Protein AF-A0A2T0B1D0-F1 (afdb_monomer_lite)

Radius of gyration: 24.34 Å; chains: 1; bounding box: 64×34×48 Å

Se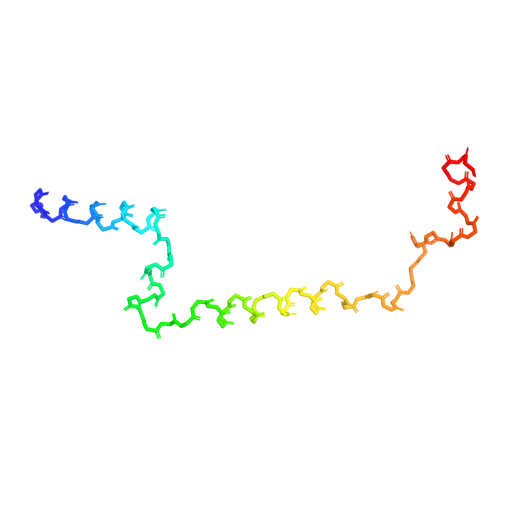condary structure (DSSP, 8-state):
--HHHHHHHHHHHHHHHH-THHHHHHTT--HHHHHHHHHHHHHHHHHTTTT---TTPPPTTHHHHHHT-

Structure (mmCIF, N/CA/C/O backbone):
data_AF-A0A2T0B1D0-F1
#
_entry.id   AF-A0A2T0B1D0-F1
#
loop_
_atom_site.group_PDB
_atom_site.id
_atom_site.type_symbol
_atom_site.label_atom_id
_atom_site.label_alt_id
_atom_site.label_comp_id
_atom_site.label_asym_id
_atom_site.label_entity_id
_atom_site.label_seq_id
_atom_site.pdbx_PDB_ins_code
_atom_site.Cartn_x
_atom_site.Cartn_y
_atom_site.Cartn_z
_atom_site.occupancy
_atom_site.B_iso_or_equiv
_atom_site.auth_seq_id
_atom_site.auth_comp_id
_atom_site.auth_asym_id
_atom_site.auth_atom_id
_atom_site.pdbx_PDB_model_num
ATOM 1 N N . MET A 1 1 ? 27.393 5.065 -15.759 1.00 62.97 1 MET A N 1
ATOM 2 C CA . MET A 1 1 ? 26.105 4.352 -15.910 1.00 62.97 1 MET A CA 1
ATOM 3 C C . MET A 1 1 ? 25.660 4.457 -17.355 1.00 62.97 1 MET A C 1
ATOM 5 O O . MET A 1 1 ? 25.594 5.564 -17.868 1.00 62.97 1 MET A O 1
ATOM 9 N N . CYS A 1 2 ? 25.454 3.338 -18.046 1.00 87.81 2 CYS A N 1
ATOM 10 C CA . CYS A 1 2 ? 25.072 3.351 -19.460 1.00 87.81 2 CYS A CA 1
ATOM 11 C C . CYS A 1 2 ? 23.540 3.397 -19.624 1.00 87.81 2 CYS A C 1
ATOM 13 O O . CYS A 1 2 ? 22.804 2.935 -18.753 1.00 87.81 2 CYS A O 1
ATOM 15 N N . LYS A 1 3 ? 23.066 3.933 -20.759 1.00 92.69 3 LYS A N 1
ATOM 16 C CA . LYS A 1 3 ? 21.641 4.123 -21.113 1.00 92.69 3 LYS A CA 1
ATOM 17 C C . LYS A 1 3 ? 20.747 2.889 -20.909 1.00 92.69 3 LYS A C 1
ATOM 19 O O . LYS A 1 3 ? 19.566 3.030 -20.623 1.00 92.69 3 LYS A O 1
ATOM 24 N N . HIS A 1 4 ? 21.315 1.687 -21.006 1.00 96.62 4 HIS A N 1
ATOM 25 C CA . HIS A 1 4 ? 20.591 0.430 -20.811 1.00 96.62 4 HIS A CA 1
ATOM 26 C C . HIS A 1 4 ? 20.184 0.209 -19.350 1.00 96.62 4 HIS A C 1
ATOM 28 O O . HIS A 1 4 ? 19.069 -0.227 -19.090 1.00 96.62 4 HIS A O 1
ATOM 34 N N . ILE A 1 5 ? 21.056 0.561 -18.399 1.00 96.44 5 ILE A N 1
ATOM 35 C CA . ILE A 1 5 ? 20.755 0.453 -16.964 1.00 96.44 5 ILE A CA 1
ATOM 36 C C . ILE A 1 5 ? 19.629 1.426 -16.608 1.00 96.44 5 ILE A C 1
ATOM 38 O O . ILE A 1 5 ? 18.686 1.048 -15.923 1.00 96.44 5 ILE A O 1
ATOM 42 N N . ALA A 1 6 ? 19.690 2.653 -17.132 1.00 96.44 6 ALA A N 1
ATOM 43 C CA . ALA A 1 6 ? 18.633 3.642 -16.937 1.00 96.44 6 ALA A CA 1
ATOM 44 C C . ALA A 1 6 ? 17.285 3.161 -17.500 1.00 96.44 6 ALA A C 1
ATOM 46 O O . ALA A 1 6 ? 16.277 3.238 -16.804 1.00 96.44 6 ALA A O 1
ATOM 47 N N . ALA A 1 7 ? 17.272 2.607 -18.717 1.00 97.06 7 ALA 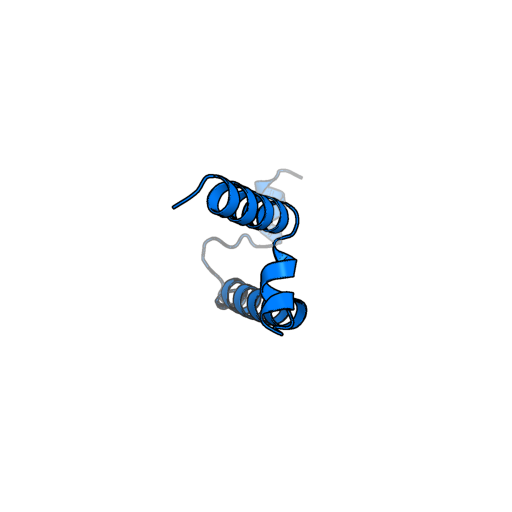A N 1
ATOM 48 C CA . ALA A 1 7 ? 16.058 2.062 -19.323 1.00 97.06 7 ALA A CA 1
ATOM 49 C C . ALA A 1 7 ? 15.476 0.885 -18.520 1.00 97.06 7 ALA A C 1
ATOM 51 O O . ALA A 1 7 ? 14.266 0.822 -18.312 1.00 97.06 7 ALA A O 1
ATOM 52 N N . ALA A 1 8 ? 16.327 -0.021 -18.028 1.00 96.94 8 ALA A N 1
ATOM 53 C CA . ALA A 1 8 ? 15.893 -1.145 -17.203 1.00 96.94 8 ALA A CA 1
ATOM 54 C C . ALA A 1 8 ? 15.291 -0.679 -15.868 1.00 96.94 8 ALA A C 1
ATOM 56 O O . ALA A 1 8 ? 14.201 -1.114 -15.506 1.00 96.94 8 ALA A O 1
ATOM 57 N N . LEU A 1 9 ? 15.962 0.238 -15.162 1.00 96.38 9 LEU A N 1
ATOM 58 C CA . LEU A 1 9 ? 15.465 0.789 -13.898 1.00 96.38 9 LEU A CA 1
ATOM 59 C C . LEU A 1 9 ? 14.157 1.562 -14.083 1.00 96.38 9 LEU A C 1
ATOM 61 O O . LEU A 1 9 ? 13.252 1.410 -13.268 1.00 96.38 9 LEU A O 1
ATOM 65 N N . TYR A 1 10 ? 14.028 2.330 -15.168 1.00 96.62 10 TYR A N 1
ATOM 66 C CA . TYR A 1 10 ? 12.779 3.014 -15.499 1.00 96.62 10 TYR A CA 1
ATOM 67 C C . TYR A 1 10 ? 11.639 2.021 -15.751 1.00 96.62 10 TYR A C 1
ATOM 69 O O . TYR A 1 10 ? 10.555 2.194 -15.209 1.00 96.62 10 TYR A O 1
ATOM 77 N N . GLY A 1 11 ? 11.887 0.947 -16.508 1.00 97.06 11 GLY A N 1
ATOM 78 C CA . GLY A 1 11 ? 10.877 -0.087 -16.751 1.00 97.06 11 GLY A CA 1
ATOM 79 C C . GLY A 1 11 ? 10.444 -0.827 -15.481 1.00 97.06 11 GLY A C 1
ATOM 80 O O . GLY A 1 11 ? 9.276 -1.186 -15.349 1.00 97.06 11 GLY A O 1
ATOM 81 N N . ILE A 1 12 ? 11.364 -1.036 -14.533 1.00 96.12 12 ILE A N 1
ATOM 82 C CA . ILE A 1 12 ? 11.034 -1.587 -13.211 1.00 96.12 12 ILE A CA 1
ATOM 83 C C . ILE A 1 12 ? 10.174 -0.592 -12.425 1.00 96.12 12 ILE A C 1
ATOM 85 O O . ILE A 1 12 ? 9.144 -0.989 -11.892 1.00 96.12 12 ILE A O 1
ATOM 89 N N . GLY A 1 13 ? 10.569 0.686 -12.387 1.00 96.50 13 GLY A N 1
ATOM 90 C CA . GLY A 1 13 ? 9.815 1.744 -11.711 1.00 96.50 13 GLY A CA 1
ATOM 91 C C . GLY A 1 13 ? 8.395 1.883 -12.254 1.00 96.50 13 GLY A C 1
ATOM 92 O O . GLY A 1 13 ? 7.449 1.777 -11.488 1.00 96.50 13 GLY A O 1
ATOM 93 N N . ALA A 1 14 ? 8.244 1.979 -13.577 1.00 97.69 14 ALA A N 1
ATOM 94 C CA . ALA A 1 14 ? 6.941 2.072 -14.234 1.00 97.69 14 ALA A CA 1
ATOM 95 C C . ALA A 1 14 ? 6.016 0.896 -13.873 1.00 97.69 14 ALA A C 1
ATOM 97 O O . ALA A 1 14 ? 4.839 1.102 -13.597 1.00 97.69 14 ALA A O 1
ATOM 98 N N . ARG A 1 15 ? 6.547 -0.334 -13.795 1.00 97.06 15 ARG A N 1
ATOM 99 C CA . ARG A 1 15 ? 5.754 -1.496 -13.361 1.00 97.06 15 ARG A CA 1
ATOM 100 C C . ARG A 1 15 ? 5.350 -1.451 -11.893 1.00 97.06 15 ARG A C 1
ATOM 102 O O . ARG A 1 15 ? 4.271 -1.928 -11.565 1.00 97.06 15 ARG A O 1
ATOM 109 N N . LEU A 1 16 ? 6.212 -0.940 -11.018 1.00 96.69 16 LEU A N 1
ATOM 110 C CA . LEU A 1 16 ? 5.888 -0.792 -9.598 1.00 96.69 16 LEU A CA 1
ATOM 111 C C . LEU A 1 16 ? 4.887 0.345 -9.354 1.00 96.69 16 LEU A C 1
ATOM 113 O O . LEU A 1 16 ? 4.083 0.237 -8.435 1.00 96.69 16 LEU A O 1
ATOM 117 N N . ASP A 1 17 ? 4.915 1.398 -10.173 1.00 96.69 17 ASP A N 1
ATOM 118 C CA . ASP A 1 17 ? 3.923 2.477 -10.128 1.00 96.69 17 ASP A CA 1
ATOM 119 C C . ASP A 1 17 ? 2.537 1.987 -10.588 1.00 96.69 17 ASP A C 1
ATOM 121 O O . ASP A 1 17 ? 1.524 2.359 -9.997 1.00 96.69 17 ASP A O 1
ATOM 125 N N . GLU A 1 18 ? 2.484 1.131 -11.617 1.00 97.88 18 GLU A N 1
ATOM 126 C CA . GLU A 1 18 ? 1.242 0.509 -12.103 1.00 97.88 18 GLU A CA 1
ATOM 127 C C . GLU A 1 18 ? 0.690 -0.557 -11.139 1.00 97.88 18 GLU A C 1
ATOM 129 O O . GLU A 1 18 ? -0.519 -0.608 -10.909 1.00 97.88 18 GLU A O 1
ATOM 134 N N . ASP A 1 19 ? 1.559 -1.400 -10.568 1.00 96.56 19 ASP A N 1
ATOM 135 C CA . ASP A 1 19 ? 1.197 -2.444 -9.602 1.00 96.56 19 ASP 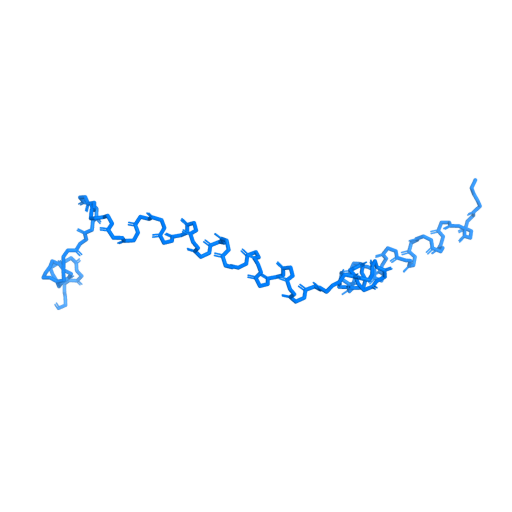A CA 1
ATOM 136 C C . ASP A 1 19 ? 2.114 -2.416 -8.361 1.00 96.56 19 ASP A C 1
ATOM 138 O O . ASP A 1 19 ? 3.110 -3.149 -8.278 1.00 96.56 19 ASP A O 1
ATOM 142 N N . PRO A 1 20 ? 1.757 -1.617 -7.339 1.00 93.75 20 PRO A N 1
ATOM 143 C CA . PRO A 1 20 ? 2.517 -1.540 -6.093 1.00 93.75 20 PRO A CA 1
ATOM 144 C C . PRO A 1 20 ? 2.547 -2.854 -5.299 1.00 93.75 20 PRO A C 1
ATOM 146 O O . PRO A 1 20 ? 3.449 -3.062 -4.482 1.00 93.75 20 PRO A O 1
ATOM 149 N N . ILE A 1 21 ? 1.587 -3.764 -5.520 1.00 95.12 21 ILE A N 1
ATOM 150 C CA . ILE A 1 21 ? 1.496 -5.038 -4.785 1.00 95.12 21 ILE A CA 1
ATOM 151 C C . ILE A 1 21 ? 2.659 -5.958 -5.175 1.00 95.12 21 ILE A C 1
ATOM 153 O O . ILE A 1 21 ? 3.142 -6.747 -4.353 1.00 95.12 21 ILE A O 1
ATOM 157 N N . LEU A 1 22 ? 3.189 -5.804 -6.392 1.00 95.12 22 LEU A N 1
ATOM 158 C CA . LEU A 1 22 ? 4.354 -6.542 -6.867 1.00 95.12 22 LEU A CA 1
ATOM 159 C C . LEU A 1 22 ? 5.569 -6.379 -5.941 1.00 95.12 22 LEU A C 1
ATOM 161 O O . LEU A 1 22 ? 6.317 -7.338 -5.757 1.00 95.12 22 LEU A O 1
ATOM 165 N N . PHE A 1 23 ? 5.751 -5.213 -5.309 1.00 94.38 23 PHE A N 1
ATOM 166 C CA . PHE A 1 23 ? 6.842 -4.992 -4.356 1.00 94.38 23 PHE A CA 1
ATOM 167 C C . PHE A 1 23 ? 6.784 -5.971 -3.176 1.00 94.38 23 PHE A C 1
ATOM 169 O O . PHE A 1 23 ? 7.794 -6.586 -2.831 1.00 94.38 23 PHE A O 1
ATOM 176 N N . PHE A 1 24 ? 5.599 -6.153 -2.587 1.00 94.88 24 PHE A N 1
ATOM 177 C CA . PHE A 1 24 ? 5.388 -7.072 -1.465 1.00 94.88 24 PHE A CA 1
ATOM 178 C C . PHE A 1 24 ? 5.554 -8.524 -1.905 1.00 94.88 24 PHE A C 1
ATOM 180 O O . PHE A 1 24 ? 6.251 -9.292 -1.246 1.00 94.88 24 PHE A O 1
ATOM 187 N N . LYS A 1 25 ? 5.024 -8.869 -3.083 1.00 94.62 25 LYS A N 1
ATOM 188 C CA . LYS A 1 25 ? 5.178 -10.204 -3.671 1.00 94.62 25 LYS A CA 1
ATOM 189 C C . LYS A 1 25 ? 6.645 -10.570 -3.920 1.00 94.62 25 LYS A C 1
ATOM 191 O O . LYS A 1 25 ? 7.062 -11.674 -3.595 1.00 94.62 25 LYS A O 1
ATOM 196 N N . LEU A 1 26 ? 7.444 -9.649 -4.465 1.00 95.31 26 LEU A N 1
ATOM 197 C CA . LEU A 1 26 ? 8.883 -9.853 -4.695 1.00 95.31 26 LEU A CA 1
ATOM 198 C C . LEU A 1 26 ? 9.685 -9.989 -3.393 1.00 95.31 26 LEU A C 1
ATOM 200 O O . LEU A 1 26 ? 10.788 -10.532 -3.408 1.00 95.31 26 LEU A O 1
ATOM 204 N N . ARG A 1 27 ? 9.153 -9.475 -2.281 1.00 94.81 27 ARG A N 1
ATOM 205 C CA . ARG A 1 27 ? 9.735 -9.593 -0.939 1.00 94.81 27 ARG A CA 1
ATOM 206 C C . ARG A 1 27 ? 9.221 -10.801 -0.156 1.00 94.81 27 ARG A C 1
ATOM 208 O O . ARG A 1 27 ? 9.640 -10.953 0.985 1.00 94.81 27 ARG A O 1
ATOM 215 N N . ASP A 1 28 ? 8.364 -11.625 -0.760 1.00 95.56 28 ASP A N 1
ATOM 216 C CA . ASP A 1 28 ? 7.697 -12.756 -0.108 1.00 95.56 28 ASP A CA 1
ATOM 217 C C . ASP A 1 28 ? 6.881 -12.330 1.129 1.00 95.56 28 ASP A C 1
ATOM 219 O O . ASP A 1 28 ? 6.921 -12.946 2.189 1.00 95.56 28 ASP A O 1
ATOM 223 N N . ILE A 1 29 ? 6.172 -11.202 1.004 1.00 95.06 29 ILE A N 1
ATOM 224 C CA . ILE A 1 29 ? 5.322 -10.637 2.055 1.00 95.06 29 ILE A CA 1
ATOM 225 C C . ILE A 1 29 ? 3.855 -10.756 1.639 1.00 95.06 29 ILE A C 1
ATOM 227 O O . ILE A 1 29 ? 3.472 -10.286 0.563 1.00 95.06 29 ILE A O 1
ATOM 231 N N . ASP A 1 30 ? 3.018 -11.310 2.521 1.00 93.75 30 ASP A N 1
ATOM 232 C CA . ASP A 1 30 ? 1.566 -11.317 2.336 1.00 93.75 30 ASP A CA 1
ATOM 233 C C . ASP A 1 30 ? 0.977 -9.917 2.583 1.00 93.75 30 ASP A C 1
ATOM 235 O O . ASP A 1 30 ? 0.850 -9.430 3.710 1.00 93.75 30 ASP A O 1
ATOM 239 N N . PHE A 1 31 ? 0.602 -9.251 1.492 1.00 92.75 31 PHE A N 1
ATOM 240 C CA . PHE A 1 31 ? -0.004 -7.925 1.529 1.00 92.75 31 PHE A CA 1
ATOM 241 C C . PHE A 1 31 ? -1.383 -7.910 2.214 1.00 92.75 31 PHE A C 1
ATOM 243 O O . PHE A 1 31 ? -1.737 -6.912 2.843 1.00 92.75 31 PHE A O 1
ATOM 250 N N . GLN A 1 32 ? -2.160 -8.997 2.129 1.00 93.06 32 GLN A N 1
ATOM 251 C CA . GLN A 1 32 ? -3.495 -9.061 2.734 1.00 93.06 32 GLN A CA 1
ATOM 252 C C . GLN A 1 32 ? -3.412 -9.079 4.259 1.00 93.06 32 GLN A C 1
ATOM 254 O O . GLN A 1 32 ? -4.203 -8.414 4.932 1.00 93.06 32 GLN A O 1
ATOM 259 N N . GLU A 1 33 ? -2.421 -9.779 4.810 1.00 93.56 33 GLU A N 1
ATOM 260 C CA . GLU A 1 33 ? -2.176 -9.798 6.251 1.00 93.56 33 GLU A CA 1
ATOM 261 C C . GLU A 1 33 ? -1.787 -8.404 6.774 1.00 93.56 33 GLU A C 1
ATOM 263 O O . GLU A 1 33 ? -2.341 -7.931 7.772 1.00 93.56 33 GLU A O 1
ATOM 268 N N . LEU A 1 34 ? -0.902 -7.697 6.059 1.00 92.50 34 LEU A N 1
ATOM 269 C CA . LEU A 1 34 ? -0.501 -6.331 6.413 1.00 92.50 34 LEU A CA 1
ATOM 270 C C . LEU A 1 34 ? -1.671 -5.344 6.373 1.00 92.50 34 LEU A C 1
ATOM 272 O O . LEU A 1 34 ? -1.804 -4.503 7.270 1.00 92.50 34 LEU A O 1
ATOM 276 N N . LEU A 1 35 ? -2.521 -5.443 5.348 1.00 92.38 35 LEU A N 1
ATOM 277 C CA . LEU A 1 35 ? -3.721 -4.620 5.239 1.00 92.38 35 LEU A CA 1
ATOM 278 C C . LEU A 1 35 ? -4.681 -4.887 6.391 1.00 92.38 35 LEU A C 1
ATOM 280 O O . LEU A 1 35 ? -5.123 -3.941 7.042 1.00 92.38 35 LEU A O 1
ATOM 284 N N . LYS A 1 36 ? -4.963 -6.162 6.679 1.00 95.31 36 LYS A N 1
ATOM 285 C CA . LYS A 1 36 ? -5.854 -6.555 7.773 1.00 95.31 36 LYS A CA 1
ATOM 286 C C . LYS A 1 36 ? -5.382 -5.973 9.102 1.00 95.31 36 LYS A C 1
ATOM 288 O O . LYS A 1 36 ? -6.158 -5.306 9.783 1.00 95.31 36 LYS A O 1
ATOM 293 N N . LYS A 1 37 ? -4.100 -6.146 9.431 1.00 94.69 37 LYS A N 1
ATOM 294 C CA . LYS A 1 37 ? -3.514 -5.607 10.662 1.00 94.69 37 LYS A CA 1
ATOM 295 C C . LYS A 1 37 ? -3.630 -4.082 10.731 1.00 94.69 37 LYS A C 1
ATOM 297 O O . LYS A 1 37 ? -4.047 -3.535 11.7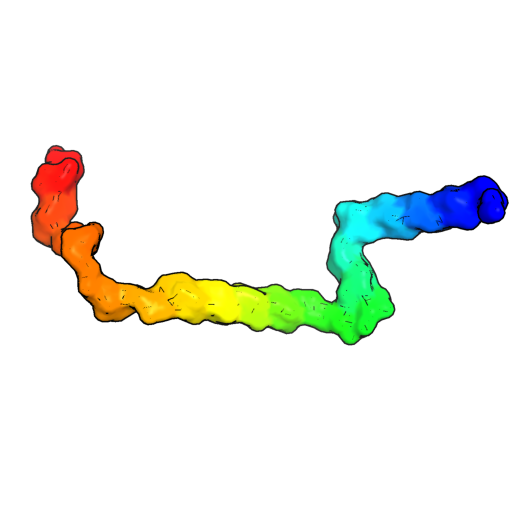48 1.00 94.69 37 LYS A O 1
ATOM 302 N N . SER A 1 38 ? -3.321 -3.400 9.630 1.00 93.75 38 SER A N 1
ATOM 303 C CA . SER A 1 38 ? -3.404 -1.936 9.546 1.00 93.75 38 SER A CA 1
ATOM 304 C C . SER A 1 38 ? -4.839 -1.427 9.737 1.00 93.75 38 SER A C 1
ATOM 306 O O . SER A 1 38 ? -5.065 -0.411 10.397 1.00 93.75 38 SER A O 1
ATOM 308 N N . MET A 1 39 ? -5.826 -2.138 9.181 1.00 94.81 39 MET A N 1
ATOM 309 C CA . MET A 1 39 ? -7.246 -1.836 9.372 1.00 94.81 39 MET A CA 1
ATOM 310 C C . MET A 1 39 ? -7.683 -2.055 10.820 1.00 94.81 39 MET A C 1
ATOM 312 O O . MET A 1 39 ? -8.324 -1.176 11.392 1.00 94.81 39 MET A O 1
ATOM 316 N N . GLU A 1 40 ? -7.311 -3.182 11.427 1.00 95.25 40 GLU A N 1
ATOM 317 C CA . GLU A 1 40 ? -7.621 -3.488 12.828 1.00 95.25 40 GLU A CA 1
ATOM 318 C C . GLU A 1 40 ? -7.051 -2.422 13.774 1.00 95.25 40 GLU A C 1
ATOM 320 O O . GLU A 1 40 ? -7.780 -1.879 14.607 1.00 95.25 40 GLU A O 1
ATOM 325 N N . GLU A 1 41 ? -5.783 -2.040 13.601 1.00 94.88 41 GLU A N 1
ATOM 326 C CA . GLU A 1 41 ? -5.142 -0.974 14.379 1.00 94.88 41 GLU A CA 1
ATOM 327 C C . GLU A 1 41 ? -5.864 0.371 14.204 1.00 94.88 41 GLU A C 1
ATOM 329 O O . GLU A 1 41 ? -6.125 1.091 15.178 1.00 94.88 41 GLU A O 1
ATOM 334 N N . LYS A 1 42 ? -6.258 0.706 12.967 1.00 93.81 42 LYS A N 1
ATOM 335 C CA . LYS A 1 42 ? -7.005 1.935 12.696 1.00 93.81 42 LYS A CA 1
ATOM 336 C C . LYS A 1 42 ? -8.378 1.919 13.362 1.00 93.81 42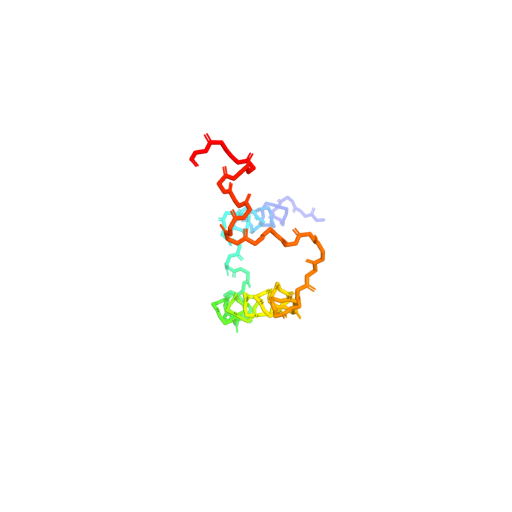 LYS A C 1
ATOM 338 O O . LYS A 1 42 ? -8.742 2.919 13.985 1.00 93.81 42 LYS A O 1
ATOM 343 N N . MET A 1 43 ? -9.108 0.810 13.276 1.00 93.25 43 MET A N 1
ATOM 344 C CA . MET A 1 43 ? -10.410 0.645 13.925 1.00 93.25 43 MET A CA 1
ATOM 345 C C . MET A 1 43 ? -10.285 0.801 15.439 1.00 93.25 43 MET A C 1
ATOM 347 O O . MET A 1 43 ? -11.010 1.604 16.024 1.00 93.25 43 MET A O 1
ATOM 351 N N . GLN A 1 44 ? -9.311 0.142 16.072 1.00 92.94 44 GLN A N 1
ATOM 352 C CA . GLN A 1 44 ? -9.069 0.305 17.507 1.00 92.94 44 GLN A CA 1
ATOM 353 C C . GLN A 1 44 ? -8.780 1.765 17.883 1.00 92.94 44 GLN A C 1
ATOM 355 O O . GLN A 1 44 ? -9.292 2.262 18.886 1.00 92.94 44 GLN A O 1
ATOM 360 N N . SER A 1 45 ? -8.012 2.488 17.060 1.00 93.12 45 SER A N 1
ATOM 361 C CA . SER A 1 45 ? -7.735 3.908 17.307 1.00 93.12 45 SER A CA 1
ATOM 362 C C . SER A 1 45 ? -8.987 4.788 17.211 1.00 93.12 45 SER A C 1
ATOM 364 O O . SER A 1 45 ? -9.145 5.705 18.018 1.00 93.12 45 SER A O 1
ATOM 366 N N . MET A 1 46 ? -9.885 4.500 16.262 1.00 90.62 46 MET A N 1
ATOM 367 C CA . MET A 1 46 ? -11.138 5.236 16.080 1.00 90.62 46 MET A CA 1
ATOM 368 C C . MET A 1 46 ? -12.114 4.965 17.227 1.00 90.62 46 MET A C 1
ATOM 370 O O . MET A 1 46 ? -12.709 5.898 17.760 1.00 90.62 46 MET A O 1
ATOM 374 N N . PHE A 1 47 ? -12.229 3.707 17.659 1.00 90.00 47 PHE A N 1
ATOM 375 C CA . PHE A 1 47 ? -13.143 3.315 18.733 1.00 90.00 47 PHE A CA 1
ATOM 376 C C . PHE A 1 47 ? -12.606 3.584 20.143 1.00 90.00 47 PHE A C 1
ATOM 378 O O . PHE A 1 47 ? -13.337 3.417 21.113 1.00 90.00 47 PHE A O 1
ATOM 385 N N . LYS A 1 48 ? -11.370 4.078 20.289 1.00 90.06 48 LYS A N 1
ATOM 386 C CA . LYS A 1 48 ? -10.729 4.334 21.593 1.00 90.06 48 LYS A CA 1
ATOM 387 C C . LYS A 1 48 ? -11.570 5.181 22.560 1.00 90.06 48 LYS A C 1
ATOM 389 O O . LYS A 1 48 ? -11.409 5.070 23.775 1.00 90.06 48 LYS A O 1
ATOM 394 N N . ASN A 1 49 ? -12.423 6.058 22.035 1.00 87.38 49 ASN A N 1
ATOM 395 C CA . ASN A 1 49 ? -13.307 6.914 22.826 1.00 87.38 49 ASN A CA 1
ATOM 396 C C . ASN A 1 49 ? -14.794 6.687 22.512 1.00 87.38 49 ASN A C 1
ATOM 398 O O . ASN A 1 49 ? -15.602 7.524 22.894 1.00 87.38 49 ASN A O 1
ATOM 402 N N . ALA A 1 50 ? -15.158 5.595 21.829 1.00 84.38 50 ALA A N 1
ATOM 403 C CA . ALA A 1 50 ? -16.541 5.336 21.426 1.00 84.38 50 ALA A CA 1
ATOM 404 C C . ALA A 1 50 ? -17.502 5.286 22.625 1.00 84.38 50 ALA A C 1
ATOM 406 O O . ALA A 1 50 ? -18.588 5.849 22.562 1.00 84.38 50 ALA A O 1
ATOM 407 N N . ASP A 1 51 ? -17.056 4.716 23.747 1.00 83.31 51 ASP A N 1
ATOM 408 C CA . ASP A 1 51 ? -17.856 4.626 24.975 1.00 83.31 51 ASP A CA 1
ATOM 409 C C . ASP A 1 51 ? -17.780 5.886 25.857 1.00 83.31 51 ASP A C 1
ATOM 411 O O . ASP A 1 51 ? -18.433 5.973 26.899 1.00 83.31 51 ASP A O 1
ATOM 415 N N . LYS A 1 52 ? -16.964 6.882 25.486 1.00 86.19 52 LYS A N 1
ATOM 416 C CA . LYS A 1 52 ? -16.799 8.105 26.277 1.00 86.19 52 LYS A CA 1
ATOM 417 C C . LYS A 1 52 ? -17.771 9.165 25.799 1.00 86.19 52 LYS A C 1
ATOM 419 O O . LYS A 1 52 ? -17.523 9.849 24.806 1.00 86.19 52 LYS A O 1
ATOM 424 N N . LYS A 1 53 ? -18.846 9.353 26.566 1.00 83.69 53 LYS A N 1
ATOM 425 C CA . LYS A 1 53 ? -19.755 10.473 26.338 1.00 83.69 53 LYS A CA 1
ATOM 426 C C . LYS A 1 53 ? -19.013 11.802 26.501 1.00 83.69 53 LYS A C 1
ATOM 428 O O . LYS A 1 53 ? -18.291 12.000 27.476 1.00 83.69 53 LYS A O 1
ATOM 433 N N . SER A 1 54 ? -19.175 12.695 25.528 1.00 84.31 54 SER A N 1
ATOM 434 C CA . SER A 1 54 ? -18.660 14.067 25.580 1.00 84.31 54 SER A CA 1
ATOM 435 C C . SER A 1 54 ? -19.825 15.042 25.508 1.00 84.31 54 SER A C 1
ATOM 437 O O . SER A 1 54 ? -20.860 14.702 24.943 1.00 84.31 54 SER A O 1
ATOM 439 N N . GLU A 1 55 ? -19.634 16.268 25.991 1.00 85.06 55 GLU A N 1
ATOM 440 C CA . GLU A 1 55 ? -20.638 17.341 25.890 1.00 85.06 55 GLU A CA 1
ATOM 441 C C . GLU A 1 55 ? -21.041 17.673 24.441 1.00 85.06 55 GLU A C 1
ATOM 443 O O . GLU A 1 55 ? -22.038 18.343 24.214 1.00 85.06 55 GLU A O 1
ATOM 448 N N . ARG A 1 56 ? -20.273 17.208 23.446 1.00 83.25 56 ARG A N 1
ATOM 449 C CA . ARG A 1 56 ? -20.569 17.389 22.017 1.00 83.25 56 ARG A CA 1
ATOM 450 C C . ARG A 1 56 ? -21.468 16.295 21.431 1.00 83.25 56 ARG A C 1
ATOM 452 O O . ARG A 1 56 ? -21.737 16.337 20.235 1.00 83.25 56 ARG A O 1
ATOM 459 N N . ILE A 1 57 ? -21.846 15.283 22.212 1.00 86.06 57 ILE A N 1
ATOM 460 C CA . ILE A 1 57 ? -22.777 14.244 21.760 1.00 86.06 57 ILE A CA 1
ATOM 461 C C . ILE A 1 57 ? -24.194 14.806 21.845 1.00 86.06 57 ILE A C 1
ATOM 463 O O . ILE A 1 57 ? -24.598 15.277 22.902 1.00 86.06 57 ILE A O 1
ATOM 467 N N . ILE A 1 58 ? -24.921 14.741 20.733 1.00 86.25 58 ILE A N 1
ATOM 468 C CA . ILE A 1 58 ? -26.338 15.105 20.643 1.00 86.25 58 ILE A CA 1
ATOM 469 C C . ILE A 1 58 ? -27.146 13.882 21.090 1.00 86.25 58 ILE A C 1
ATOM 471 O O . ILE A 1 58 ? -26.884 12.782 20.601 1.00 86.25 58 ILE A O 1
ATOM 475 N N . ASP A 1 59 ? -28.060 14.057 22.044 1.00 85.31 59 ASP A N 1
ATOM 476 C CA . ASP A 1 59 ? -28.967 12.988 22.476 1.00 85.31 59 ASP A CA 1
ATOM 477 C C . ASP A 1 59 ? -30.022 12.732 21.389 1.00 85.31 59 ASP A C 1
ATOM 479 O O . ASP A 1 59 ? -30.389 13.648 20.654 1.00 85.31 59 ASP A O 1
ATOM 483 N N . ASP A 1 60 ? -30.527 11.503 21.287 1.00 81.44 60 ASP A N 1
ATOM 484 C CA . ASP A 1 60 ? -31.504 11.108 20.266 1.00 81.44 60 ASP A CA 1
ATOM 485 C C . ASP A 1 60 ? -32.772 11.982 20.317 1.00 81.44 60 ASP A C 1
ATOM 487 O O . ASP A 1 60 ? -33.401 12.224 19.286 1.00 81.44 60 ASP A O 1
ATOM 491 N N . GLY A 1 61 ? -33.127 12.495 21.502 1.00 81.94 61 GLY A N 1
ATOM 492 C CA . GLY A 1 61 ? -34.235 13.438 21.675 1.00 81.94 61 GLY A CA 1
ATOM 493 C C . GLY A 1 61 ? -33.985 14.824 21.068 1.00 81.94 61 GLY A C 1
ATOM 494 O O . GLY A 1 61 ? -34.914 15.424 20.534 1.00 81.94 61 GLY A O 1
ATOM 495 N N . ASP A 1 62 ? -32.738 15.300 21.078 1.00 83.06 62 ASP A N 1
ATOM 496 C CA . ASP A 1 62 ? -32.359 16.648 20.627 1.00 83.06 62 ASP A CA 1
ATOM 497 C C . ASP A 1 62 ? -32.135 16.720 19.103 1.00 83.06 62 ASP A C 1
ATOM 499 O O . ASP A 1 62 ? -32.028 17.803 18.521 1.00 83.06 62 ASP A O 1
ATOM 503 N N . VAL A 1 63 ? -32.054 15.566 18.425 1.00 86.38 63 VAL A N 1
ATOM 504 C CA . VAL A 1 63 ? -31.845 15.485 16.968 1.00 86.38 63 VAL A CA 1
ATOM 505 C C . VAL A 1 63 ? -33.005 16.133 16.209 1.00 86.38 63 VAL A C 1
ATOM 507 O O . VAL A 1 63 ? -32.776 16.878 15.255 1.00 86.38 63 VAL A O 1
ATOM 510 N N . PHE A 1 64 ? -34.243 15.881 16.634 1.00 86.56 64 PHE A N 1
ATOM 511 C CA . PHE A 1 64 ? -35.441 16.413 15.977 1.00 86.56 64 PHE A CA 1
ATOM 512 C C . PHE A 1 64 ? -35.504 17.943 16.069 1.00 86.56 64 PHE A C 1
ATOM 514 O O . PHE A 1 64 ? -35.738 18.615 15.063 1.00 86.56 64 PHE A O 1
ATOM 521 N N . ASP A 1 65 ? -35.163 18.498 17.233 1.00 85.12 65 ASP A N 1
ATOM 522 C CA . ASP A 1 65 ? -35.116 19.946 17.457 1.00 85.12 65 ASP A CA 1
ATOM 523 C C . ASP A 1 65 ? -34.002 20.632 16.645 1.00 85.12 65 ASP A C 1
ATOM 525 O O . ASP A 1 65 ? -34.181 21.752 16.163 1.00 85.12 65 ASP A O 1
ATOM 529 N N . LEU A 1 66 ? -32.858 19.965 16.447 1.00 83.94 66 LEU A N 1
ATOM 530 C CA . LEU A 1 66 ? -31.727 20.518 15.696 1.00 83.94 66 LEU A CA 1
ATOM 531 C C . LEU A 1 66 ? -31.975 20.552 14.179 1.00 83.94 66 LEU A C 1
ATOM 533 O O . LEU A 1 66 ? -31.534 21.482 13.500 1.00 83.94 66 LEU A O 1
ATOM 537 N N . PHE A 1 67 ? -32.649 19.530 13.643 1.00 86.62 67 PHE A N 1
ATOM 538 C CA . PHE A 1 67 ? -32.893 19.383 12.204 1.00 86.62 67 PHE A CA 1
ATOM 539 C C . PHE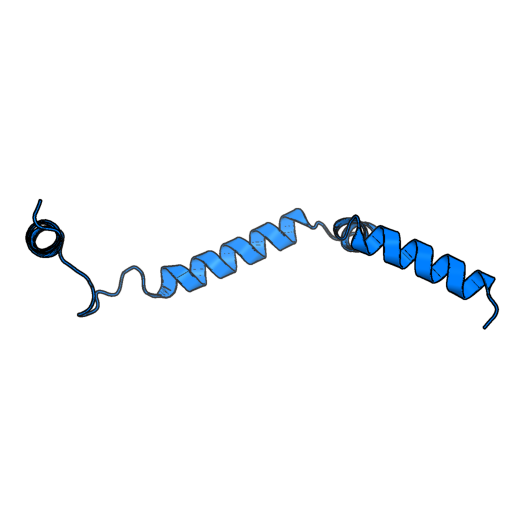 A 1 67 ? -34.297 19.821 11.759 1.00 86.62 67 PHE A C 1
ATOM 541 O O . PHE A 1 67 ? -34.536 19.915 10.555 1.00 86.62 67 PHE A O 1
ATOM 548 N N . GLY A 1 68 ? -35.195 20.152 12.695 1.00 78.19 68 GLY A N 1
ATOM 549 C CA . GLY A 1 68 ? -36.517 20.714 12.408 1.00 78.19 68 GLY A CA 1
ATOM 550 C C . GLY A 1 68 ? -37.455 19.757 11.669 1.00 78.19 68 GLY A C 1
ATOM 551 O O . GLY A 1 68 ? -38.225 20.204 10.815 1.00 78.19 68 GLY A O 1
ATOM 552 N N . VAL A 1 69 ? -37.353 18.457 11.963 1.00 70.75 69 VAL A N 1
ATOM 553 C CA . VAL A 1 69 ? -38.150 17.360 11.380 1.00 70.75 69 VAL A CA 1
ATOM 554 C C . VAL A 1 69 ? -39.000 16.659 12.422 1.00 70.75 69 VAL A C 1
ATOM 556 O O . VAL A 1 69 ? -38.548 16.563 13.581 1.00 70.75 69 VAL A O 1
#

Foldseek 3Di:
DDPVVVVVVVVVVVVCVVPVVVVCVVVVHDPVVVVVVVVVVVVCVVCVCVVPDDPPDDDPVCVCVVVVD

Sequence (69 aa):
MCKHIAAALYGIGARLDEDPILFFKLRDIDFQELLKKSMEEKMQSMFKNADKKSERIIDDGDVFDLFGV

Organism: NCBI:txid1289519

pLDDT: mean 90.88, std 6.59, range [62.97, 97.88]

=== Feature glossary ===
Reading guide. The protein is described through the following features:

Foldseek 3Di. A 3Di character summarizes, for each residue, the relative orientation of the Cα frame of its nearest spatial neighbor. Because it encodes fold topology rather than chemistry, 3Di alignments detect remote structural similarity that sequence alignment misses.

Contact-map, Ramachandran, and PAE plots. Plot images: a contact map (which residues are close in 3D, as an N×N binary image), a Ramachandran scatter (backbone torsion angles, revealing secondary-structure composition at a glance), and — for AlphaFold structures — a PAE heatmap (pairwise prediction confidence).

Radius of gyration, Cα contacts, bounding box. Radius of gyration (Rg) is the root-mean-square distance of Cα atoms from their centroid — a single number for overall size and compactness. A globular domain of N residues has Rg ≈ 2.2·N^0.38 Å; an extended or disordered chain has a much larger Rg. The Cα contact count is the number of residue pairs whose Cα atoms are within 8 Å and are more than four positions apart in sequence — a standard proxy for tertiary packing density. The bounding box is the smallest axis-aligned box enclosing all Cα atoms.

Secondary structure (8-state, DSSP). Eight-state secondary structure (DSSP): H is the canonical α-helix, G the tighter 3₁₀-helix, I the wider π-helix; E/B are β-structure, T and S are turns and bends, and '-' is everything else. DSSP derives these from the pattern of main-chain N–H···O=C hydrogen bonds, not from the sequence.

B-factor. B-factor (Debye–Waller factor) reflects atomic displacement in the crystal lattice. It is an experimental observable (units Å²), not a prediction; low values mean the atom is pinned down, high values mean it moves or is heterogeneous across the crystal.

pLDDT. pLDDT is the predicted lDDT-Cα score: AlphaFold's confidence that the local environment of each residue (all inter-atomic distances within 15 Å) is correctly placed. It is a per-residue number between 0 and 100, with higher meaning more reliable.

Nearest PDB structures. Nearest PDB neighbors are the top structural matches found by Foldseek when searching this structure against the entire Protein Data Bank. Each hit reports a TM-score (0 to 1; >0.5 almost always implies the same fold) and an E-value. These are *structural* homologs — they may share no detectable sequence similarity.

Solvent-accessible surface area. Accessible surface area quantifies burial. A residue with SASA near zero is packed into the hydrophobic core; one with SASA >100 Å² sits on the surface. Computed here via the Shrake–Rupley numerical algorithm with a 1.4 Å probe.

Rendered structure images. Structure images are PyMOL renders from six orthogonal camera directions. Cartoon representation draws helices as coils and strands as arrows; sticks shows the backbone as bonds; surface shows the solvent-excluded envelope. Rainbow coloring maps sequence position to hue (blue→red, N→C); chain coloring assigns a distinct color per polypeptide.

Backbone torsions (φ/ψ). φ (phi) and ψ (psi) are the two rotatable backbone dihedrals per residue: φ is the C(i-1)–N–Cα–C torsion, ψ is the N–Cα–C–N(i+1) torsion, both in degrees on (−180°, 180°]. α-helical residues cluster near (−60°, −45°); β-strand residues near (−120°, +130°). A Ramachandran plot is simply a scatter of (φ, ψ) for every residue.

Predicted aligned error. Predicted Aligned Error (PAE) is an AlphaFold confidence matrix: entry (i, j) is the expected error in the position of residue j, in ångströms, when the prediction is superimposed on the true structure at residue i. Low PAE within a block of residues means that block is internally rigid and well-predicted; high PAE between two blocks means their relative placement is uncertain even if each block individually is confident.

mmCIF coordinates. Structure coordinates are given as an mmCIF _atom_site loop: one row per atom with element, residue name, chain id, sequence number, and x/y/z position in Å. Only the four main-chain atoms per residue are included here; side chains are omitted to keep the record compact.

InterPro / GO / CATH / organism. Database cross-references. InterPro integrates a dozen domain/family signature databases into unified entries with residue-range hits. GO terms attach function/process/location labels with evidence codes. CATH codes position the fold in a four-level structural taxonomy. Organism is the NCBI-taxonomy species name.

Secondary structure (3-state, P-SEA). SS3 is a coarse helix/strand/coil call (letters a/b/c) made by the P-SEA algorithm from inter-Cα distances and dihedrals. It is less detailed than DSSP but needs only Cα positions.

Sequence. Sequence gives the chain of amino acids in standard one-letter code (A=alanine, C=cysteine, …, Y=tyrosine), read N→C. It is the only feature that is directly encoded by the gene; all structural features are derived from the folded form of this sequence.